Protein AF-A0A4Q7IHU3-F1 (afdb_monomer_lite)

Foldseek 3Di:
DDAPLVVVLVVLVVVVVVVDQEDEAEQELPAADDLVSLQSNLLQADQKDFLDWDDDVPDDIDTDMNDDRHHSDDGHYHYHYDPNRHDSRVSNVVSVVVVD

Structure (mmCIF, N/CA/C/O backbone):
data_AF-A0A4Q7IHU3-F1
#
_entry.id   AF-A0A4Q7IHU3-F1
#
loop_
_atom_site.group_PDB
_atom_site.id
_atom_site.type_symbol
_atom_site.label_atom_id
_atom_site.label_alt_id
_atom_site.label_comp_id
_atom_site.label_asym_id
_atom_site.label_entity_id
_atom_site.label_seq_id
_atom_site.pdbx_PDB_ins_code
_atom_site.Cartn_x
_atom_site.Cartn_y
_atom_site.Cartn_z
_atom_site.occupancy
_atom_site.B_iso_or_equiv
_atom_site.auth_seq_id
_atom_site.auth_comp_id
_atom_site.auth_asym_id
_atom_site.auth_atom_id
_atom_site.pdbx_PDB_model_num
ATOM 1 N N . ARG A 1 1 ? 13.227 11.506 10.041 1.00 50.09 1 ARG A N 1
ATOM 2 C CA . ARG A 1 1 ? 12.721 11.622 8.648 1.00 50.09 1 ARG A CA 1
ATOM 3 C C . ARG A 1 1 ? 11.258 11.183 8.690 1.00 50.09 1 ARG A C 1
ATOM 5 O O . ARG A 1 1 ? 11.025 10.124 9.251 1.00 50.09 1 ARG A O 1
ATOM 12 N N . ARG A 1 2 ? 10.285 12.004 8.269 1.00 57.97 2 ARG A N 1
ATOM 13 C CA . ARG A 1 2 ? 8.865 11.592 8.245 1.00 57.97 2 ARG A CA 1
ATOM 14 C C . ARG A 1 2 ? 8.662 10.665 7.045 1.00 57.97 2 ARG A C 1
ATOM 16 O O . ARG A 1 2 ? 8.961 11.083 5.933 1.00 57.97 2 ARG A O 1
ATOM 23 N N . ASP A 1 3 ? 8.239 9.433 7.293 1.00 86.69 3 ASP A N 1
ATOM 24 C CA . ASP A 1 3 ? 7.906 8.441 6.265 1.00 86.69 3 ASP A CA 1
ATOM 25 C C . ASP A 1 3 ? 6.380 8.367 6.121 1.00 86.69 3 ASP A C 1
ATOM 27 O O . ASP A 1 3 ? 5.669 8.455 7.126 1.00 86.69 3 ASP A O 1
ATOM 31 N N . ALA A 1 4 ? 5.869 8.248 4.895 1.00 91.69 4 ALA A N 1
ATOM 32 C CA . ALA A 1 4 ? 4.431 8.264 4.628 1.00 91.69 4 ALA A CA 1
ATOM 33 C C . ALA A 1 4 ? 3.721 7.065 5.271 1.00 91.69 4 ALA A C 1
ATOM 35 O O . ALA A 1 4 ? 2.629 7.233 5.810 1.00 91.69 4 ALA A O 1
ATOM 36 N N . ALA A 1 5 ? 4.372 5.895 5.300 1.00 92.50 5 ALA A N 1
ATOM 37 C CA . ALA A 1 5 ? 3.838 4.700 5.953 1.00 92.50 5 ALA A CA 1
ATOM 38 C C . ALA A 1 5 ? 3.585 4.934 7.451 1.00 92.50 5 ALA A C 1
ATOM 40 O O . ALA A 1 5 ? 2.492 4.676 7.947 1.00 92.50 5 ALA A O 1
ATOM 41 N N . PHE A 1 6 ? 4.557 5.527 8.153 1.00 93.31 6 PHE A N 1
ATOM 42 C CA . PHE A 1 6 ? 4.438 5.845 9.578 1.00 93.31 6 PHE A CA 1
ATOM 43 C C . PHE A 1 6 ? 3.318 6.857 9.866 1.00 93.31 6 PHE A C 1
ATOM 45 O O . PHE A 1 6 ? 2.574 6.719 10.838 1.00 93.31 6 PHE A O 1
ATOM 52 N N . VAL A 1 7 ? 3.193 7.894 9.030 1.00 95.12 7 VAL A N 1
ATOM 53 C CA . VAL A 1 7 ? 2.136 8.904 9.195 1.00 95.12 7 VAL A CA 1
ATOM 54 C C . VAL A 1 7 ? 0.759 8.282 8.959 1.00 95.12 7 VAL A C 1
ATOM 56 O O . VAL A 1 7 ? -0.147 8.502 9.762 1.00 95.12 7 VAL A O 1
ATOM 59 N N . LEU A 1 8 ? 0.613 7.469 7.911 1.00 95.50 8 LEU A N 1
ATOM 60 C CA . LEU A 1 8 ? -0.641 6.790 7.598 1.00 95.50 8 LEU A CA 1
ATOM 61 C C . LEU A 1 8 ? -1.047 5.808 8.703 1.00 95.50 8 LEU A C 1
ATOM 63 O O . LEU A 1 8 ? -2.201 5.797 9.120 1.00 95.50 8 LEU A O 1
ATOM 67 N N . GLU A 1 9 ? -0.101 5.034 9.234 1.00 95.56 9 GLU A N 1
ATOM 68 C CA . GLU A 1 9 ? -0.349 4.109 10.341 1.00 95.56 9 GLU A CA 1
ATOM 69 C C . GLU A 1 9 ? -0.943 4.828 11.566 1.00 95.56 9 GLU A C 1
ATOM 71 O O . GLU A 1 9 ? -1.933 4.368 12.154 1.00 95.56 9 GLU A O 1
ATOM 76 N N . LYS A 1 10 ? -0.355 5.974 11.935 1.00 96.75 10 LYS A N 1
ATOM 77 C CA . LYS A 1 10 ? -0.818 6.807 13.053 1.00 96.75 10 LYS A CA 1
ATOM 78 C C . LYS A 1 10 ? -2.189 7.411 12.796 1.00 96.75 10 LYS A C 1
ATOM 80 O O . LYS A 1 10 ? -3.011 7.461 13.710 1.00 96.75 10 LYS A O 1
ATOM 85 N N . GLU A 1 11 ? -2.445 7.825 11.565 1.00 97.38 11 GLU A N 1
ATOM 86 C CA . GLU A 1 11 ? -3.726 8.406 11.188 1.00 97.38 11 GLU A CA 1
ATOM 87 C C . GLU A 1 11 ? -4.850 7.366 11.206 1.00 97.38 11 GLU A C 1
ATOM 89 O O . GLU A 1 11 ? -5.918 7.616 11.763 1.00 97.38 11 GLU A O 1
ATOM 94 N N . ILE A 1 12 ? -4.588 6.149 10.724 1.00 97.62 12 ILE A N 1
ATOM 95 C CA . ILE A 1 12 ? -5.528 5.029 10.851 1.00 97.62 12 ILE A CA 1
ATOM 96 C C . ILE A 1 12 ? -5.807 4.728 12.333 1.00 97.62 12 ILE A C 1
ATOM 98 O O . ILE A 1 12 ? -6.954 4.490 12.712 1.00 97.62 12 ILE A O 1
ATOM 102 N N . GLU A 1 13 ? -4.786 4.763 13.198 1.00 97.62 13 GLU A N 1
ATOM 103 C CA . GLU A 1 13 ? -4.958 4.562 14.644 1.00 97.62 13 GLU A CA 1
ATOM 104 C C . GLU A 1 13 ? -5.903 5.609 15.262 1.00 97.62 13 GLU A C 1
ATOM 106 O O . GLU A 1 13 ? -6.755 5.268 16.087 1.00 97.62 13 GLU A O 1
ATOM 111 N N . ARG A 1 14 ? -5.770 6.877 14.849 1.00 98.31 14 ARG A N 1
ATOM 112 C CA . ARG A 1 14 ? -6.646 7.981 15.265 1.00 98.31 14 ARG A CA 1
ATOM 113 C C . ARG A 1 14 ? -8.081 7.756 14.787 1.00 98.31 14 ARG A C 1
ATOM 115 O O . ARG A 1 14 ? -8.997 7.759 15.605 1.00 98.31 14 ARG A O 1
ATOM 122 N N . LEU A 1 15 ? -8.267 7.478 13.498 1.00 98.12 15 LEU A N 1
ATOM 123 C CA . LEU A 1 15 ? -9.586 7.260 12.896 1.00 98.12 15 LEU A CA 1
ATOM 124 C C . LEU A 1 15 ? -10.319 6.057 13.518 1.00 98.12 15 LEU A C 1
ATOM 126 O O . LEU A 1 15 ? -11.528 6.111 13.741 1.00 98.12 15 LEU A O 1
ATOM 130 N N . LYS A 1 16 ? -9.595 4.992 13.892 1.00 97.00 16 LYS A N 1
ATOM 131 C CA . LYS A 1 16 ? -10.165 3.851 14.636 1.00 97.00 16 LYS A CA 1
ATOM 132 C C . LYS A 1 16 ? -10.743 4.269 15.988 1.00 97.00 16 LYS A C 1
ATOM 134 O O . LYS A 1 16 ? -11.820 3.800 16.348 1.00 97.00 16 LYS A O 1
ATOM 139 N N . LYS A 1 17 ? -10.059 5.155 16.723 1.00 97.88 17 LYS A N 1
ATOM 140 C CA . LYS A 1 17 ? -10.540 5.688 18.014 1.00 97.88 1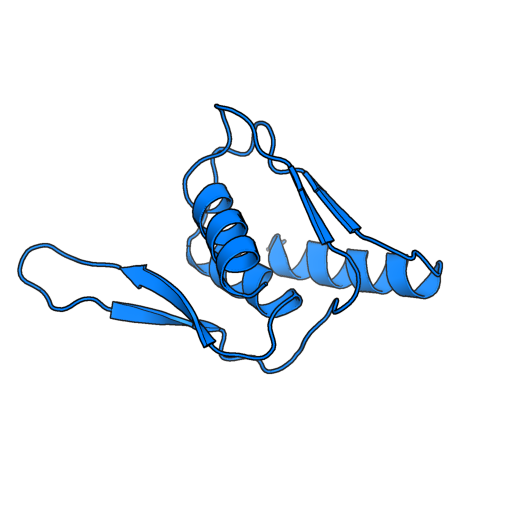7 LYS A CA 1
ATOM 141 C C . LYS A 1 17 ? -11.786 6.563 17.847 1.00 97.88 17 LYS A C 1
ATOM 143 O O . LYS A 1 17 ? -12.605 6.621 18.754 1.00 97.88 17 LYS A O 1
ATOM 148 N N . GLU A 1 18 ? -11.954 7.174 16.677 1.00 98.19 18 GLU A N 1
ATOM 149 C CA . GLU A 1 18 ? -13.140 7.961 16.305 1.00 98.19 18 GLU A CA 1
ATOM 150 C C . GLU A 1 18 ? -14.304 7.104 15.786 1.00 98.19 18 GLU A C 1
ATOM 152 O O . GLU A 1 18 ? -15.387 7.617 15.516 1.00 98.19 18 GLU A O 1
ATOM 157 N N . GLY A 1 19 ? -14.120 5.784 15.681 1.00 97.62 19 GLY A N 1
ATOM 158 C CA . GLY A 1 19 ? -15.196 4.852 15.351 1.00 97.62 19 GLY A CA 1
ATOM 159 C C . GLY A 1 19 ? -15.613 4.855 13.879 1.00 97.62 19 GLY A C 1
ATOM 160 O O . GLY A 1 19 ? -16.727 4.409 13.573 1.00 97.62 19 GLY A O 1
ATOM 161 N N . VAL A 1 20 ? -14.743 5.320 12.970 1.00 98.06 20 VAL A N 1
ATOM 162 C CA . VAL A 1 20 ? -15.018 5.303 11.524 1.00 98.06 20 VAL A CA 1
ATOM 163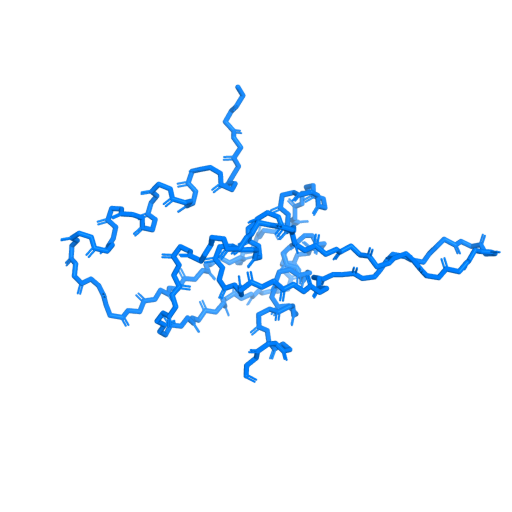 C C . VAL A 1 20 ? -15.307 3.884 11.027 1.00 98.06 20 VAL A C 1
ATOM 165 O O . VAL A 1 20 ? -14.791 2.897 11.554 1.00 98.06 20 VAL A O 1
ATOM 168 N N . LYS A 1 21 ? -16.156 3.771 10.001 1.00 97.75 21 LYS A N 1
ATOM 169 C CA . LYS A 1 21 ? -16.618 2.479 9.456 1.00 97.75 21 LYS A CA 1
ATOM 170 C C . LYS A 1 21 ? -15.972 2.090 8.131 1.00 97.75 21 LYS A C 1
ATOM 172 O O . LYS A 1 21 ? -16.160 0.969 7.679 1.00 97.75 21 LYS A O 1
ATOM 177 N N . GLY A 1 22 ? -15.225 2.999 7.520 1.00 97.62 22 GLY A N 1
ATOM 178 C CA . GLY A 1 22 ? -14.574 2.798 6.234 1.00 97.62 22 GLY A CA 1
ATOM 179 C C . GLY A 1 22 ? -13.493 3.845 6.019 1.00 97.62 22 GLY A C 1
ATOM 180 O O . GLY A 1 22 ? -13.538 4.911 6.637 1.00 97.62 22 GLY A O 1
ATOM 181 N N . LEU A 1 23 ? -12.539 3.530 5.148 1.00 98.06 23 LEU A N 1
ATOM 182 C CA . LEU A 1 23 ? -11.486 4.448 4.730 1.00 98.06 23 LEU A CA 1
ATOM 183 C C . LEU A 1 23 ? -11.558 4.703 3.228 1.00 98.06 23 LEU A C 1
ATOM 185 O O . LEU A 1 23 ? -11.858 3.803 2.442 1.00 98.06 23 LEU A O 1
ATOM 189 N N . ILE A 1 24 ? -11.225 5.932 2.845 1.00 98.25 24 ILE A N 1
ATOM 190 C CA . ILE A 1 24 ? -10.926 6.302 1.466 1.00 98.25 24 ILE A CA 1
ATOM 191 C C . ILE A 1 24 ? -9.458 6.720 1.431 1.00 98.25 24 ILE A C 1
ATOM 193 O O . ILE A 1 24 ? -9.062 7.636 2.151 1.00 98.25 24 ILE A O 1
ATOM 197 N N . VAL A 1 25 ? -8.658 6.042 0.611 1.00 97.38 25 VAL A N 1
ATOM 198 C CA . VAL A 1 25 ? -7.276 6.431 0.314 1.00 97.38 25 VAL A CA 1
ATOM 199 C C . VAL A 1 25 ? -7.283 7.151 -1.027 1.00 97.38 25 VAL A C 1
ATOM 201 O O . VAL A 1 25 ? -7.513 6.535 -2.067 1.00 97.38 25 VAL A O 1
ATOM 204 N N . ASP A 1 26 ? -7.074 8.464 -0.989 1.00 98.19 26 ASP A N 1
ATOM 205 C CA . ASP A 1 26 ? -7.051 9.311 -2.179 1.00 98.19 26 ASP A CA 1
ATOM 206 C C . ASP A 1 26 ? -5.628 9.415 -2.738 1.00 98.19 26 ASP A C 1
ATOM 208 O O . ASP A 1 26 ? -4.742 10.004 -2.118 1.00 98.19 26 ASP A O 1
ATOM 212 N N . LEU A 1 27 ? -5.410 8.797 -3.898 1.00 97.94 27 LEU A N 1
ATOM 213 C CA . LEU A 1 27 ? -4.158 8.823 -4.654 1.00 97.94 27 LEU A CA 1
ATOM 214 C C . LEU A 1 27 ? -4.272 9.650 -5.937 1.00 97.94 27 LEU A C 1
ATOM 216 O O . LEU A 1 27 ? -3.372 9.588 -6.782 1.00 97.94 27 LEU A O 1
ATOM 220 N N . ARG A 1 28 ? -5.356 10.415 -6.115 1.00 98.56 28 ARG A N 1
ATOM 221 C CA . ARG A 1 28 ? -5.460 11.350 -7.238 1.00 98.56 28 ARG A CA 1
ATOM 222 C C . ARG A 1 28 ? -4.310 12.349 -7.172 1.00 98.56 28 ARG A C 1
ATOM 224 O O . ARG A 1 28 ? -3.935 12.803 -6.093 1.00 98.56 28 ARG A O 1
ATOM 231 N N . ASP A 1 29 ? -3.717 12.623 -8.328 1.00 98.12 29 ASP A N 1
ATOM 232 C CA . ASP A 1 29 ? -2.564 13.520 -8.480 1.00 98.12 29 ASP A CA 1
ATOM 233 C C . ASP A 1 29 ? -1.298 13.074 -7.717 1.00 98.12 29 ASP A C 1
ATOM 235 O O . ASP A 1 29 ? -0.330 13.827 -7.589 1.00 98.12 29 ASP A O 1
ATOM 239 N N . ASN A 1 30 ? -1.263 11.825 -7.235 1.00 97.44 30 ASN A N 1
ATOM 240 C CA . ASN A 1 30 ? -0.092 11.236 -6.601 1.00 97.44 30 ASN A CA 1
ATOM 241 C C . ASN A 1 30 ? 0.751 10.459 -7.623 1.00 97.44 30 ASN A C 1
ATOM 243 O O . ASN A 1 30 ? 0.529 9.266 -7.857 1.00 97.44 30 ASN A O 1
ATOM 247 N N . GLY A 1 31 ? 1.780 11.118 -8.165 1.00 95.88 31 GLY A N 1
ATOM 248 C CA . GLY A 1 31 ? 2.719 10.534 -9.134 1.00 95.88 31 GLY A CA 1
ATOM 249 C C . GLY A 1 31 ? 3.653 9.449 -8.572 1.00 95.88 31 GLY A C 1
ATOM 250 O O . GLY A 1 31 ? 4.526 8.948 -9.283 1.00 95.88 31 GLY A O 1
ATOM 251 N N . GLY A 1 32 ? 3.499 9.091 -7.296 1.00 93.94 32 GLY A N 1
ATOM 252 C CA . GLY A 1 32 ? 4.192 7.988 -6.654 1.00 93.94 32 GLY A CA 1
ATOM 253 C C . GLY A 1 32 ? 5.375 8.423 -5.793 1.00 93.94 32 GLY A C 1
ATOM 254 O O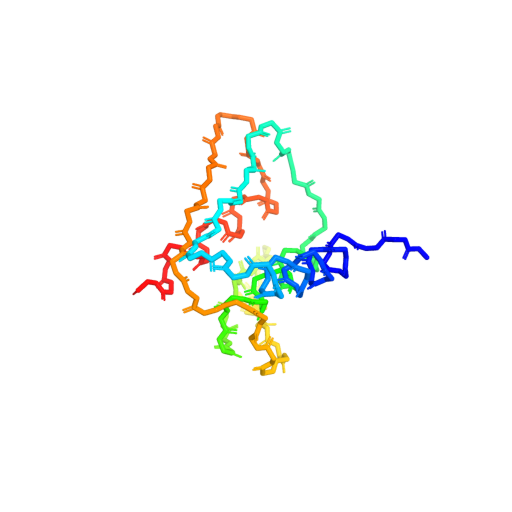 . GLY A 1 32 ? 5.405 9.496 -5.195 1.00 93.94 32 GLY A O 1
ATOM 255 N N . GLY A 1 33 ? 6.357 7.535 -5.665 1.00 93.81 33 GLY A N 1
ATOM 256 C CA . GLY A 1 33 ? 7.449 7.697 -4.717 1.00 93.81 33 GLY A CA 1
ATOM 257 C C . GLY A 1 33 ? 8.269 6.424 -4.590 1.00 93.81 33 GLY A C 1
ATOM 258 O O . GLY A 1 33 ? 8.509 5.722 -5.570 1.00 93.81 33 GLY A O 1
ATOM 259 N N . SER A 1 34 ? 8.725 6.123 -3.376 1.00 93.75 34 SER A N 1
ATOM 260 C CA . SER A 1 34 ? 9.592 4.967 -3.161 1.00 93.75 34 SER A CA 1
ATOM 261 C C . SER A 1 34 ? 8.811 3.647 -3.193 1.00 93.75 34 SER A C 1
ATOM 263 O O . SER A 1 34 ? 7.750 3.522 -2.580 1.00 93.75 34 SER A O 1
ATOM 265 N N . LEU A 1 35 ? 9.382 2.634 -3.852 1.00 93.12 35 LEU A N 1
ATOM 266 C CA . LEU A 1 35 ? 8.849 1.266 -3.862 1.00 93.12 35 LEU A CA 1
ATOM 267 C C . LEU A 1 35 ? 8.715 0.692 -2.443 1.00 93.12 35 LEU A C 1
ATOM 269 O O . LEU A 1 35 ? 7.744 0.012 -2.135 1.00 93.12 35 LEU A O 1
ATOM 273 N N . LYS A 1 36 ? 9.688 0.996 -1.575 1.00 92.56 36 LYS A N 1
ATOM 274 C CA . LYS A 1 36 ? 9.691 0.578 -0.168 1.00 92.56 36 LYS A CA 1
ATOM 275 C C . LYS A 1 36 ? 8.448 1.090 0.558 1.00 92.56 36 LYS A C 1
ATOM 277 O O . LYS A 1 36 ? 7.755 0.307 1.189 1.00 92.56 36 LYS A O 1
ATOM 282 N N . THR A 1 37 ? 8.132 2.371 0.384 1.00 92.50 37 THR A N 1
ATOM 283 C CA . THR A 1 37 ? 6.947 2.995 0.981 1.00 92.50 37 THR A CA 1
ATOM 284 C C . THR A 1 37 ? 5.654 2.356 0.468 1.00 92.50 37 THR A C 1
ATOM 286 O O . THR A 1 37 ? 4.739 2.159 1.256 1.00 92.50 37 THR A O 1
ATOM 289 N N . ALA A 1 38 ? 5.569 1.988 -0.817 1.00 93.94 38 ALA A N 1
ATOM 290 C CA . ALA A 1 38 ? 4.395 1.289 -1.353 1.00 93.94 38 ALA A CA 1
ATOM 291 C C . ALA A 1 38 ? 4.181 -0.083 -0.689 1.00 93.94 38 ALA A C 1
ATOM 293 O O . ALA A 1 38 ? 3.053 -0.427 -0.344 1.00 93.94 38 ALA A O 1
ATOM 294 N N . ILE A 1 39 ? 5.265 -0.839 -0.476 1.00 94.19 39 ILE A N 1
ATOM 295 C CA . ILE A 1 39 ? 5.231 -2.140 0.210 1.00 94.19 39 ILE A CA 1
ATOM 296 C C . ILE A 1 39 ? 4.791 -1.966 1.668 1.00 94.19 39 ILE A C 1
ATOM 298 O O . ILE A 1 39 ? 3.877 -2.652 2.114 1.00 94.19 39 ILE A O 1
ATOM 302 N N . GLU A 1 40 ? 5.393 -1.013 2.383 1.00 93.56 40 GLU A N 1
ATOM 303 C CA . GLU A 1 40 ? 5.081 -0.737 3.791 1.00 93.56 40 GLU A CA 1
ATOM 304 C C . GLU A 1 40 ? 3.640 -0.250 3.982 1.00 93.56 40 GLU A C 1
ATOM 306 O O . GLU A 1 40 ? 2.961 -0.684 4.907 1.00 93.56 40 GLU A O 1
ATOM 311 N N . ILE A 1 41 ? 3.144 0.619 3.094 1.00 94.62 41 ILE A N 1
ATOM 312 C CA . ILE A 1 41 ? 1.744 1.058 3.116 1.00 94.62 41 ILE A CA 1
ATOM 313 C C . ILE A 1 41 ? 0.804 -0.108 2.791 1.00 94.62 41 ILE A C 1
ATOM 315 O O . ILE A 1 41 ? -0.226 -0.236 3.445 1.00 94.62 41 ILE A O 1
ATOM 319 N N . GLY A 1 42 ? 1.144 -0.966 1.823 1.00 94.88 42 GLY A N 1
ATOM 320 C CA . GLY A 1 42 ? 0.352 -2.153 1.490 1.00 94.88 42 GLY A CA 1
ATOM 321 C C . GLY A 1 42 ? 0.167 -3.093 2.686 1.00 94.88 42 GLY A C 1
ATOM 322 O O . GLY A 1 42 ? -0.957 -3.517 2.957 1.00 94.88 42 GLY A O 1
ATOM 323 N N . GLY A 1 43 ? 1.236 -3.330 3.454 1.00 94.25 43 GLY A N 1
ATOM 324 C CA . GLY A 1 43 ? 1.211 -4.153 4.672 1.00 94.25 43 GLY A CA 1
ATOM 325 C C . GLY A 1 43 ? 0.252 -3.655 5.760 1.00 94.25 43 GLY A C 1
ATOM 326 O O . GLY A 1 43 ? -0.272 -4.439 6.541 1.00 94.25 43 GLY A O 1
ATOM 327 N N . LEU A 1 44 ? -0.108 -2.364 5.768 1.00 95.31 44 LEU A N 1
ATOM 328 C CA . LEU A 1 44 ? -1.097 -1.839 6.722 1.00 95.31 44 LEU A CA 1
ATOM 329 C C . LEU A 1 44 ? -2.513 -2.405 6.507 1.00 95.31 44 LEU A C 1
ATOM 331 O O . LEU A 1 44 ? -3.352 -2.280 7.407 1.00 95.31 44 LEU A O 1
ATOM 335 N N . PHE A 1 45 ? -2.787 -3.001 5.342 1.00 95.44 45 PHE A N 1
ATOM 336 C CA . PHE A 1 45 ? -4.116 -3.462 4.930 1.00 95.44 45 PHE A CA 1
ATOM 337 C C . PHE A 1 45 ? -4.193 -4.966 4.642 1.00 95.44 45 PHE A C 1
ATOM 339 O O . PHE A 1 45 ? -5.288 -5.528 4.665 1.00 95.44 45 PHE A O 1
ATOM 346 N N . ILE A 1 46 ? -3.061 -5.631 4.394 1.00 91.56 46 ILE A N 1
ATOM 347 C CA . ILE A 1 46 ? -3.006 -7.075 4.135 1.00 91.56 46 ILE A CA 1
ATOM 348 C C . ILE A 1 46 ? -2.251 -7.793 5.247 1.00 91.56 46 ILE A C 1
ATOM 350 O O . ILE A 1 46 ? -1.418 -7.205 5.920 1.00 91.56 46 ILE A O 1
ATOM 354 N N . LYS A 1 47 ? -2.540 -9.081 5.459 1.00 85.31 47 LYS A N 1
ATOM 355 C CA . LYS A 1 47 ? -1.896 -9.836 6.540 1.00 85.31 47 LYS A CA 1
ATOM 356 C C . LYS A 1 47 ? -0.405 -10.031 6.289 1.00 85.31 47 LYS A C 1
ATOM 358 O O . LYS A 1 47 ? 0.381 -9.709 7.160 1.00 85.31 47 LYS A O 1
ATOM 363 N N . GLN A 1 48 ? -0.069 -10.663 5.167 1.00 85.81 48 GLN A N 1
ATOM 364 C CA . GLN A 1 48 ? 1.279 -10.932 4.656 1.00 85.81 48 GLN A CA 1
ATOM 365 C C . GLN A 1 48 ? 1.140 -11.360 3.191 1.00 85.81 48 GLN A C 1
ATOM 367 O O . GLN A 1 48 ? 0.111 -11.935 2.820 1.00 85.81 48 GLN A O 1
ATOM 372 N N . GLY A 1 49 ? 2.189 -11.174 2.392 1.00 89.19 49 GLY A N 1
ATOM 373 C CA . GLY A 1 49 ? 2.250 -11.721 1.037 1.00 89.19 49 GLY A CA 1
ATOM 374 C C . GLY A 1 49 ? 2.940 -10.808 0.024 1.00 89.19 49 GLY A C 1
ATOM 375 O O . GLY A 1 49 ? 3.461 -9.749 0.389 1.00 89.19 49 GLY A O 1
ATOM 376 N N . PRO A 1 50 ? 2.981 -11.222 -1.255 1.00 94.00 50 PRO A N 1
ATOM 377 C CA . PRO A 1 50 ? 3.554 -10.421 -2.331 1.00 94.00 50 PRO A CA 1
ATOM 378 C C . PRO A 1 50 ? 2.775 -9.125 -2.548 1.00 94.00 50 PRO A C 1
ATOM 380 O O . PRO A 1 50 ? 1.572 -9.167 -2.770 1.00 94.00 50 PRO A O 1
ATOM 383 N N . ILE A 1 51 ? 3.467 -7.986 -2.550 1.00 95.31 51 ILE A N 1
ATOM 384 C CA . ILE A 1 51 ? 2.889 -6.695 -2.960 1.00 95.31 51 ILE A CA 1
ATOM 385 C C . ILE A 1 51 ? 3.188 -6.423 -4.433 1.00 95.31 51 ILE A C 1
ATOM 387 O O . ILE A 1 51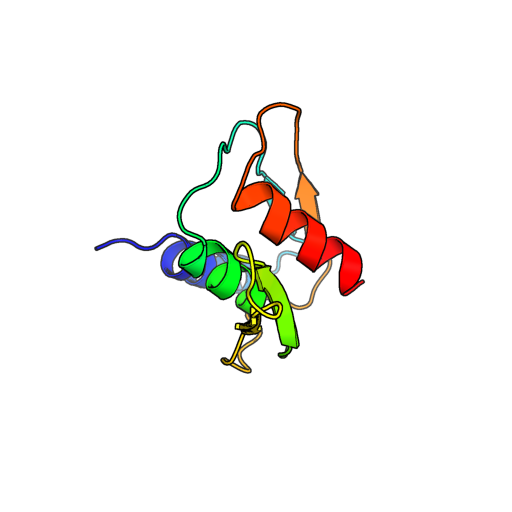 ? 2.349 -5.913 -5.164 1.00 95.31 51 ILE A O 1
ATOM 391 N N . VAL A 1 52 ? 4.406 -6.740 -4.877 1.00 96.19 52 VAL A N 1
ATOM 392 C CA . VAL A 1 52 ? 4.871 -6.400 -6.225 1.00 96.19 52 VAL A CA 1
ATOM 393 C C . VAL A 1 52 ? 5.980 -7.340 -6.675 1.00 96.19 52 VAL A C 1
ATOM 395 O O . VAL A 1 52 ? 6.771 -7.830 -5.867 1.00 96.19 52 VAL A O 1
ATOM 398 N N . GLN A 1 53 ? 6.064 -7.578 -7.981 1.00 96.12 53 GLN A N 1
ATOM 399 C CA . GLN A 1 53 ? 7.181 -8.286 -8.600 1.00 96.12 53 GLN A CA 1
ATOM 400 C C . GLN A 1 53 ? 8.006 -7.320 -9.447 1.00 96.12 53 GLN A C 1
ATOM 402 O O . GLN A 1 53 ? 7.469 -6.590 -10.276 1.00 96.12 53 GLN A O 1
ATOM 407 N N . VAL A 1 54 ? 9.322 -7.329 -9.251 1.00 95.44 54 VAL A N 1
ATOM 408 C CA . VAL A 1 54 ? 10.265 -6.517 -10.026 1.00 95.44 54 VAL A CA 1
ATOM 409 C C . VAL A 1 54 ? 11.040 -7.430 -10.960 1.00 95.44 54 VAL A C 1
ATOM 411 O O . VAL A 1 54 ? 11.658 -8.394 -10.514 1.00 95.44 54 VAL A O 1
ATOM 414 N N . LYS A 1 55 ? 11.032 -7.128 -12.258 1.00 96.25 55 LYS A N 1
ATOM 415 C CA . LYS A 1 55 ? 11.771 -7.890 -13.266 1.00 96.25 55 LYS A CA 1
ATOM 416 C C . LYS A 1 55 ? 12.859 -7.027 -13.891 1.00 96.25 55 LYS A C 1
ATOM 418 O O . LYS A 1 55 ? 12.556 -6.073 -14.604 1.00 96.25 55 LYS A O 1
ATOM 423 N N . TYR A 1 56 ? 14.115 -7.399 -13.661 1.00 95.75 56 TYR A N 1
ATOM 424 C CA . TYR A 1 56 ? 15.262 -6.806 -14.345 1.00 95.75 56 TYR A CA 1
ATOM 425 C C . TYR A 1 56 ? 15.559 -7.544 -15.655 1.00 95.75 56 TYR A C 1
ATOM 427 O O . TYR A 1 56 ? 15.188 -8.705 -15.854 1.00 95.75 56 TYR A O 1
ATOM 435 N N . ARG A 1 57 ? 16.204 -6.855 -16.600 1.00 96.81 57 ARG A N 1
ATOM 436 C CA . ARG A 1 57 ? 16.516 -7.421 -17.916 1.00 96.81 57 ARG A CA 1
ATOM 437 C C . ARG A 1 57 ? 17.513 -8.573 -17.767 1.00 96.81 57 ARG A C 1
ATOM 439 O O . ARG A 1 57 ? 18.625 -8.357 -17.313 1.00 96.81 57 ARG A O 1
ATOM 446 N N . GLY A 1 58 ? 17.128 -9.766 -18.218 1.00 96.69 58 GLY A N 1
ATOM 447 C CA . GLY A 1 58 ? 17.982 -10.959 -18.154 1.00 96.69 58 GLY A CA 1
ATOM 448 C C . GLY A 1 58 ? 17.987 -11.669 -16.796 1.00 96.69 58 GLY A C 1
ATOM 449 O O . GLY A 1 58 ? 18.659 -12.685 -16.664 1.00 96.69 58 GLY A O 1
ATOM 450 N N . GLU A 1 59 ? 17.217 -11.185 -15.818 1.00 97.25 59 GLU A N 1
ATOM 451 C CA . GLU A 1 59 ? 17.092 -11.798 -14.494 1.00 97.25 59 GLU A CA 1
ATOM 452 C C . GLU A 1 59 ? 15.714 -12.438 -14.296 1.00 97.25 59 GLU A C 1
ATOM 454 O O . GLU A 1 59 ? 14.733 -12.114 -14.978 1.00 97.25 59 GLU A O 1
ATOM 459 N N . GLN A 1 60 ? 15.638 -13.355 -13.330 1.00 96.88 60 GLN A N 1
ATOM 460 C CA . GLN A 1 60 ? 14.360 -13.882 -12.864 1.00 96.88 60 GLN A CA 1
ATOM 461 C C . GLN A 1 60 ? 13.591 -12.805 -12.078 1.00 96.88 60 GLN A C 1
ATOM 463 O O . GLN A 1 60 ? 14.217 -11.970 -11.422 1.00 96.88 60 GLN A O 1
ATOM 468 N N . PRO A 1 61 ? 12.244 -12.799 -12.118 1.00 96.50 61 PRO A N 1
ATOM 469 C CA . PRO A 1 61 ? 11.450 -11.862 -11.331 1.00 96.50 61 PRO A CA 1
ATOM 470 C C . PRO A 1 61 ? 11.741 -11.976 -9.830 1.00 96.50 61 PRO A C 1
ATOM 472 O O . PRO A 1 61 ? 11.778 -13.071 -9.269 1.00 96.50 61 PRO A O 1
ATOM 475 N N . LEU A 1 62 ? 11.899 -10.831 -9.170 1.00 96.19 62 LEU A N 1
ATOM 476 C CA . LEU A 1 62 ? 12.058 -10.724 -7.726 1.00 96.19 62 LEU A CA 1
ATOM 477 C C . LEU A 1 62 ? 10.730 -10.331 -7.092 1.00 96.19 62 LEU A C 1
ATOM 479 O O . LEU A 1 62 ? 10.226 -9.227 -7.304 1.00 96.19 62 LEU A O 1
ATOM 483 N N . VAL A 1 63 ? 10.191 -11.220 -6.267 1.00 95.81 63 VAL A N 1
ATOM 484 C CA . VAL A 1 63 ? 8.986 -10.946 -5.486 1.00 95.81 63 VAL A CA 1
ATOM 485 C C . VAL A 1 63 ? 9.351 -10.087 -4.277 1.00 95.81 63 VAL A C 1
ATOM 487 O O . VAL A 1 63 ? 10.262 -10.418 -3.515 1.00 95.81 63 VAL A O 1
ATOM 490 N N . LYS A 1 64 ? 8.646 -8.970 -4.098 1.00 95.00 64 LYS A N 1
ATOM 491 C CA . LYS A 1 64 ? 8.741 -8.114 -2.917 1.00 95.00 64 LYS A CA 1
ATOM 492 C C . LYS A 1 64 ? 7.486 -8.305 -2.079 1.00 95.00 64 LYS A C 1
ATOM 494 O O . LYS A 1 64 ? 6.386 -7.939 -2.493 1.00 95.00 64 LYS A O 1
ATOM 499 N N . ASN A 1 65 ? 7.682 -8.910 -0.915 1.00 91.62 65 ASN A N 1
ATOM 500 C CA . ASN A 1 65 ? 6.625 -9.183 0.044 1.00 91.62 65 ASN A CA 1
ATOM 501 C C . ASN A 1 65 ? 6.577 -8.092 1.106 1.00 91.62 65 ASN A C 1
ATOM 503 O O . ASN A 1 65 ? 7.616 -7.524 1.456 1.00 91.62 65 ASN A O 1
ATOM 507 N N . ASP A 1 66 ? 5.391 -7.890 1.662 1.00 87.75 66 ASP A N 1
ATOM 508 C CA . ASP A 1 66 ? 5.295 -7.408 3.028 1.00 87.75 66 ASP A CA 1
ATOM 509 C C . ASP A 1 66 ? 5.652 -8.547 4.001 1.00 87.75 66 ASP A C 1
ATOM 511 O O . ASP A 1 66 ? 5.260 -9.705 3.812 1.00 87.75 66 ASP A O 1
ATOM 515 N N . THR A 1 67 ? 6.453 -8.222 5.013 1.00 81.88 67 THR A N 1
ATOM 516 C CA . THR A 1 67 ? 6.961 -9.174 6.010 1.00 81.88 67 THR A CA 1
ATOM 517 C C . THR A 1 67 ? 6.462 -8.880 7.422 1.00 81.88 67 THR A C 1
ATOM 519 O O . THR A 1 67 ? 6.728 -9.678 8.322 1.00 81.88 67 THR A O 1
ATOM 522 N N . ASP A 1 68 ? 5.774 -7.756 7.638 1.00 85.19 68 ASP A N 1
ATOM 523 C CA . ASP A 1 68 ? 5.195 -7.411 8.935 1.00 85.19 68 ASP A CA 1
ATOM 524 C C . ASP A 1 68 ? 3.753 -7.953 9.019 1.00 85.19 68 ASP A C 1
ATOM 526 O O . ASP A 1 68 ? 2.897 -7.515 8.267 1.00 85.19 68 ASP A O 1
ATOM 530 N N . PRO A 1 69 ? 3.422 -8.890 9.932 1.00 82.94 69 PRO A N 1
ATOM 531 C CA . PRO A 1 69 ? 2.050 -9.392 10.078 1.00 82.94 69 PRO A CA 1
ATOM 532 C C . PRO A 1 69 ? 1.020 -8.342 10.534 1.00 82.94 69 PRO A C 1
ATOM 534 O O . PRO A 1 69 ? -0.165 -8.672 10.689 1.00 82.94 69 PRO A O 1
ATOM 537 N N . LYS A 1 70 ? 1.456 -7.133 10.898 1.00 89.25 70 LYS A N 1
ATOM 538 C CA . LYS A 1 70 ? 0.615 -6.125 11.530 1.00 89.25 70 LYS A CA 1
ATOM 539 C C . LYS A 1 70 ? -0.329 -5.456 10.531 1.00 89.25 70 LYS A C 1
ATOM 541 O O . LYS A 1 70 ? 0.011 -4.484 9.868 1.00 89.25 70 LYS A O 1
ATOM 546 N N . ILE A 1 71 ? -1.593 -5.861 10.595 1.00 93.69 71 ILE A N 1
ATOM 547 C CA . ILE A 1 71 ? -2.686 -5.169 9.908 1.00 93.69 71 ILE A CA 1
ATOM 548 C C . ILE A 1 71 ? -3.163 -3.985 10.749 1.00 93.69 71 ILE A C 1
ATOM 550 O O . ILE A 1 71 ? -3.654 -4.146 11.872 1.00 93.69 71 ILE A O 1
ATOM 554 N N . GLN A 1 72 ? -3.086 -2.786 10.181 1.00 95.81 72 GLN A N 1
ATOM 555 C CA . GLN A 1 72 ? -3.562 -1.571 10.829 1.00 95.81 72 GLN A CA 1
ATOM 556 C C . GLN A 1 72 ? -5.058 -1.334 10.567 1.00 95.81 72 GLN A C 1
ATOM 558 O O . GLN A 1 72 ? -5.781 -0.924 11.489 1.00 95.81 72 GLN A O 1
ATOM 563 N N . TRP A 1 73 ? -5.542 -1.658 9.363 1.00 96.56 73 TRP A N 1
ATOM 564 C CA . TRP A 1 73 ? -6.951 -1.567 8.967 1.00 96.56 73 TRP A CA 1
ATOM 565 C C . TRP A 1 73 ? -7.424 -2.818 8.221 1.00 96.56 73 TRP A C 1
ATOM 567 O O . TRP A 1 73 ? -6.821 -3.220 7.237 1.00 96.56 73 TRP A O 1
ATOM 577 N N . ASN A 1 74 ? -8.542 -3.398 8.659 1.00 94.12 74 ASN A N 1
ATOM 578 C CA . ASN A 1 74 ? -9.176 -4.571 8.043 1.00 94.12 74 ASN A CA 1
ATOM 579 C C . ASN A 1 74 ? -10.665 -4.345 7.709 1.00 94.12 74 ASN A C 1
ATOM 581 O O . ASN A 1 74 ? -11.399 -5.301 7.471 1.00 94.12 74 ASN A O 1
ATOM 585 N N . GLY A 1 75 ? -11.132 -3.094 7.768 1.00 95.19 75 GLY A N 1
ATOM 586 C CA . GLY A 1 75 ? -12.501 -2.722 7.418 1.00 95.19 75 GLY A CA 1
ATOM 587 C C . GLY A 1 75 ? -12.647 -2.349 5.937 1.00 95.19 75 GLY A C 1
ATOM 588 O O . GLY A 1 75 ? -11.674 -2.403 5.185 1.00 95.19 75 GLY A O 1
ATOM 589 N N . PRO A 1 76 ? -13.839 -1.895 5.514 1.00 97.25 76 PRO A N 1
ATOM 590 C CA . PRO A 1 76 ? -14.072 -1.392 4.162 1.00 97.25 76 PRO A CA 1
ATOM 591 C C . PRO A 1 76 ? -13.043 -0.333 3.736 1.00 97.25 76 PRO A C 1
ATOM 593 O O . PRO A 1 76 ? -12.759 0.606 4.487 1.00 97.25 76 PRO A O 1
ATOM 596 N N . LEU A 1 77 ? -12.502 -0.486 2.528 1.00 97.12 77 LEU A N 1
ATOM 597 C CA . LEU A 1 77 ? -11.496 0.393 1.935 1.00 97.12 77 LEU A CA 1
ATOM 598 C C . LEU A 1 77 ? -11.887 0.734 0.493 1.00 97.12 77 LEU A C 1
ATOM 600 O O . LEU A 1 77 ? -12.197 -0.152 -0.304 1.00 97.12 77 LEU A O 1
ATOM 604 N N . VAL A 1 78 ? -11.822 2.017 0.151 1.00 98.00 78 VAL A N 1
ATOM 605 C CA . VAL A 1 78 ? -11.895 2.515 -1.226 1.00 98.00 78 VAL A CA 1
ATOM 606 C C . VAL A 1 78 ? -10.570 3.191 -1.559 1.00 98.00 78 VAL A C 1
ATOM 608 O O . VAL A 1 78 ? -10.069 3.992 -0.775 1.00 98.00 78 VAL A O 1
ATOM 611 N N . VAL A 1 79 ? -10.014 2.886 -2.728 1.00 98.00 79 VAL A N 1
ATOM 612 C CA . VAL A 1 79 ? -8.828 3.564 -3.264 1.00 98.00 79 VAL A CA 1
ATOM 613 C C . VAL A 1 79 ? -9.276 4.421 -4.443 1.00 98.00 79 VAL A C 1
ATOM 615 O O . VAL A 1 79 ? -9.890 3.903 -5.376 1.00 98.00 79 VAL A O 1
ATOM 618 N N . MET A 1 80 ? -9.014 5.726 -4.385 1.00 98.44 80 MET A N 1
ATOM 619 C CA . MET A 1 80 ? -9.324 6.667 -5.463 1.00 98.44 80 MET A CA 1
ATOM 620 C C . MET A 1 80 ? -8.060 6.978 -6.259 1.00 98.44 80 MET A C 1
ATOM 622 O O . MET A 1 80 ? -7.040 7.339 -5.682 1.00 98.44 80 MET A O 1
ATOM 626 N N . VAL A 1 81 ? -8.146 6.860 -7.581 1.00 98.44 81 VAL A N 1
ATOM 627 C CA . VAL A 1 81 ? -7.056 7.132 -8.528 1.00 98.44 81 VAL A CA 1
ATOM 628 C C . VAL A 1 81 ? -7.571 8.001 -9.678 1.00 98.44 81 VAL A C 1
ATOM 630 O O . VAL A 1 81 ? -8.778 8.031 -9.933 1.00 98.44 81 VAL A O 1
ATOM 633 N N . ASN A 1 82 ? -6.674 8.707 -10.363 1.00 98.38 82 ASN A N 1
ATOM 634 C CA . ASN A 1 82 ? -6.941 9.402 -11.628 1.00 98.38 82 ASN A CA 1
ATOM 635 C C . ASN A 1 82 ? -5.780 9.186 -12.614 1.00 98.38 82 ASN A C 1
ATOM 637 O O . ASN A 1 82 ? -4.839 8.450 -12.324 1.00 98.38 82 ASN A O 1
ATOM 641 N N . GLU A 1 83 ? -5.828 9.840 -13.772 1.00 98.00 83 GLU A N 1
ATOM 642 C CA . GLU A 1 83 ? -4.799 9.757 -14.814 1.00 98.00 83 GLU A CA 1
ATOM 643 C C . GLU A 1 83 ? -3.401 10.238 -14.380 1.00 98.00 83 GLU A C 1
ATOM 645 O O . GLU A 1 83 ? -2.423 9.975 -15.077 1.00 98.00 83 GLU A O 1
ATOM 650 N N . PHE A 1 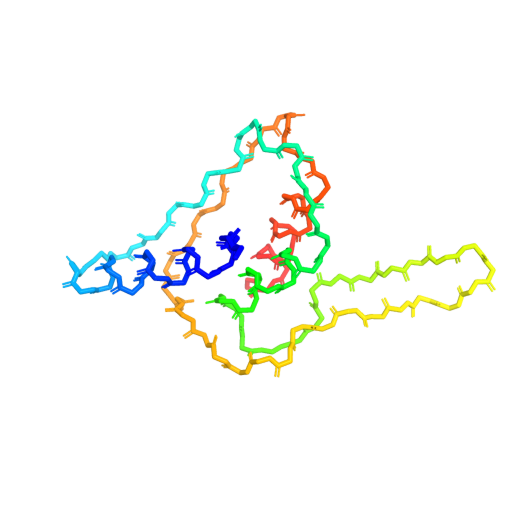84 ? -3.291 10.917 -13.233 1.00 97.94 84 PHE A N 1
ATOM 651 C CA . PHE A 1 8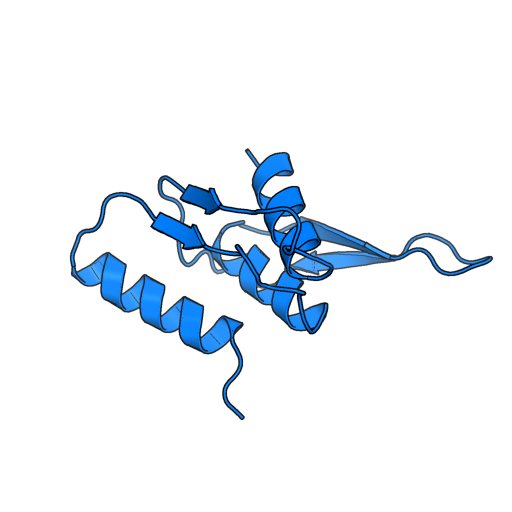4 ? -2.027 11.387 -12.661 1.00 97.94 84 PHE A CA 1
ATOM 652 C C . PHE A 1 84 ? -1.502 10.492 -11.527 1.00 97.94 84 PHE A C 1
ATOM 654 O O . PHE A 1 84 ? -0.401 10.723 -11.019 1.00 97.94 84 PHE A O 1
ATOM 661 N N . SER A 1 85 ? -2.254 9.463 -11.128 1.00 98.12 85 SER A N 1
ATOM 662 C CA . SER A 1 85 ? -1.778 8.439 -10.200 1.00 98.12 85 SER A CA 1
ATOM 663 C C . SER A 1 85 ? -0.742 7.553 -10.894 1.00 98.12 85 SER A C 1
ATOM 665 O O . SER A 1 85 ? -1.057 6.921 -11.897 1.00 98.12 85 SER A O 1
ATOM 667 N N . ALA A 1 86 ? 0.482 7.478 -10.364 1.00 96.81 86 ALA A N 1
ATOM 668 C CA . ALA A 1 86 ? 1.561 6.735 -11.022 1.00 96.81 86 ALA A CA 1
ATOM 669 C C . ALA A 1 86 ? 2.481 5.970 -10.052 1.00 96.81 86 ALA A C 1
ATOM 671 O O . ALA A 1 86 ? 2.581 6.283 -8.861 1.00 96.81 86 ALA A O 1
ATOM 672 N N . SER A 1 87 ? 3.212 4.985 -10.580 1.00 95.69 87 SER A N 1
ATOM 673 C CA . SER A 1 87 ? 4.321 4.294 -9.910 1.00 95.69 87 SER A CA 1
ATOM 674 C C . SER A 1 87 ? 3.894 3.643 -8.583 1.00 95.69 87 SER A C 1
ATOM 676 O O . SER A 1 87 ? 3.072 2.731 -8.578 1.00 95.69 87 SER A O 1
ATOM 678 N N . ALA A 1 88 ? 4.421 4.090 -7.439 1.00 95.50 88 ALA A N 1
ATOM 679 C CA . ALA A 1 88 ? 4.053 3.583 -6.114 1.00 95.50 88 ALA A CA 1
ATOM 680 C C . ALA A 1 88 ? 2.532 3.602 -5.857 1.00 95.50 88 ALA A C 1
ATOM 682 O O . ALA A 1 88 ? 2.017 2.685 -5.216 1.00 95.50 88 ALA A O 1
ATOM 683 N N . SER A 1 89 ? 1.822 4.610 -6.375 1.00 96.75 89 SER A N 1
ATOM 684 C CA . SER A 1 89 ? 0.365 4.722 -6.249 1.00 96.75 89 SER A CA 1
ATOM 685 C C . SER A 1 89 ? -0.356 3.598 -6.996 1.00 96.75 89 SER A C 1
ATOM 687 O O . SER A 1 89 ? -1.276 2.992 -6.450 1.00 96.75 89 SER A O 1
ATOM 689 N N . GLU A 1 90 ? 0.092 3.277 -8.213 1.00 96.81 90 GLU A N 1
ATOM 690 C CA . GLU A 1 90 ? -0.463 2.177 -9.013 1.00 96.81 90 GLU A CA 1
ATOM 691 C C . GLU A 1 90 ? -0.174 0.824 -8.362 1.00 96.81 90 GLU A C 1
ATOM 693 O O . GLU A 1 90 ? -1.065 -0.015 -8.278 1.00 96.81 90 GLU A O 1
ATOM 698 N N . ILE A 1 91 ? 1.042 0.632 -7.833 1.00 96.81 91 ILE A N 1
ATOM 699 C CA . ILE A 1 91 ? 1.429 -0.600 -7.128 1.00 96.81 91 ILE A CA 1
ATOM 700 C C . ILE A 1 91 ? 0.513 -0.847 -5.928 1.00 96.81 91 ILE A C 1
ATOM 702 O O . ILE A 1 91 ? -0.003 -1.951 -5.766 1.00 96.81 91 ILE A O 1
ATOM 706 N N . PHE A 1 92 ? 0.294 0.174 -5.094 1.00 96.31 92 PHE A N 1
ATOM 707 C CA . PHE A 1 92 ? -0.605 0.053 -3.950 1.00 96.31 92 PHE A CA 1
ATOM 708 C C . PHE A 1 92 ? -2.040 -0.253 -4.393 1.00 96.31 92 PHE A C 1
ATOM 710 O O . PHE A 1 92 ? -2.654 -1.181 -3.872 1.00 96.31 92 PHE A O 1
ATOM 717 N N . ALA A 1 93 ? -2.569 0.501 -5.361 1.00 97.31 93 ALA A N 1
ATOM 718 C CA . ALA A 1 93 ? -3.937 0.319 -5.836 1.00 97.31 93 ALA A CA 1
ATOM 719 C C . ALA A 1 93 ? -4.162 -1.081 -6.432 1.00 97.31 93 ALA A C 1
ATOM 721 O O . ALA A 1 93 ? -5.166 -1.717 -6.111 1.00 97.31 93 ALA A O 1
ATOM 722 N N . ALA A 1 94 ? -3.215 -1.577 -7.234 1.00 96.94 94 ALA A N 1
ATOM 723 C CA . ALA A 1 94 ? -3.253 -2.917 -7.813 1.00 96.94 94 ALA A CA 1
ATOM 724 C C . ALA A 1 94 ? -3.197 -4.001 -6.729 1.00 96.94 94 ALA A C 1
ATOM 726 O O . ALA A 1 94 ? -4.048 -4.885 -6.706 1.00 96.94 94 ALA A O 1
ATOM 727 N N . ALA A 1 95 ? -2.283 -3.885 -5.759 1.00 96.00 95 ALA A N 1
ATOM 728 C CA . ALA A 1 95 ? -2.221 -4.826 -4.643 1.00 96.00 95 ALA A CA 1
ATOM 729 C C . ALA A 1 95 ? -3.545 -4.854 -3.856 1.00 96.00 95 ALA A C 1
ATOM 731 O O . ALA A 1 95 ? -4.104 -5.919 -3.614 1.00 96.00 95 ALA A O 1
ATOM 732 N N . MET A 1 96 ? -4.117 -3.697 -3.510 1.00 95.69 96 MET A N 1
ATOM 733 C CA . MET A 1 96 ? -5.412 -3.655 -2.814 1.00 95.69 96 MET A CA 1
ATOM 734 C C . MET A 1 96 ? -6.567 -4.214 -3.651 1.00 95.69 96 MET A C 1
ATOM 736 O O . MET A 1 96 ? -7.582 -4.615 -3.087 1.00 95.69 96 MET A O 1
ATOM 740 N N . GLN A 1 97 ? -6.457 -4.211 -4.980 1.00 96.12 97 GLN A N 1
ATOM 741 C CA . GLN A 1 97 ? -7.441 -4.819 -5.869 1.00 96.12 97 GLN A CA 1
ATOM 742 C C . GLN A 1 97 ? -7.300 -6.344 -5.932 1.00 96.12 97 GLN A C 1
ATOM 744 O O . GLN A 1 97 ? -8.323 -7.025 -5.904 1.00 96.12 97 GLN A O 1
ATOM 749 N N . ASP A 1 98 ? -6.072 -6.858 -5.983 1.00 95.44 98 ASP A N 1
ATOM 750 C CA . ASP A 1 98 ? -5.780 -8.290 -6.115 1.00 95.44 98 ASP A CA 1
ATOM 751 C C . ASP A 1 98 ? -6.054 -9.081 -4.826 1.00 95.44 98 ASP A C 1
ATOM 753 O O . ASP A 1 98 ? -6.420 -10.252 -4.887 1.00 95.44 98 ASP A O 1
ATOM 757 N N . TYR A 1 99 ? -5.907 -8.451 -3.655 1.00 91.19 99 TYR A N 1
ATOM 758 C CA . TYR A 1 99 ? -6.171 -9.065 -2.342 1.00 91.19 99 TYR A CA 1
ATOM 759 C C . TYR A 1 99 ? -7.646 -9.008 -1.893 1.00 91.19 99 TYR A C 1
ATOM 761 O O . TYR A 1 99 ? -7.932 -9.320 -0.733 1.00 91.19 99 TYR A O 1
ATOM 769 N N . LYS A 1 100 ? -8.569 -8.579 -2.765 1.00 71.56 100 LYS A N 1
ATOM 770 C CA . LYS A 1 100 ? -10.011 -8.522 -2.463 1.00 71.56 100 LYS A CA 1
ATOM 771 C C . LYS A 1 100 ? -10.654 -9.892 -2.280 1.00 71.56 100 LYS A C 1
ATOM 773 O O . LYS A 1 100 ? -10.295 -10.832 -3.020 1.00 71.56 100 LYS A O 1
#

Sequence (100 aa):
RRDAAFVLEKEIERLKKEGVKGLIVDLRDNGGGSLKTAIEIGGLFIKQGPIVQVKYRGEQPLVKNDTDPKIQWNGPLVVMVNEFSASASEIFAAAMQDYK

Organism: NCBI:txid161398

InterPro domains:
  IPR004447 C-terminal-processing peptidase S41A [cd07560] (8-100)
  IPR005151 Tail specific protease [PF03572] (8-100)
  IPR005151 Tail specific protease [SM00245] (1-100)
  IPR029045 ClpP/crotonase-like domain superfamily [SSF52096] (8-100)

pLDDT: mean 94.05, std 7.09, range [50.09, 98.56]

Secondary structure (DSSP, 8-state):
---HHHHHHHHHHHHHHTT-S-EEEE-TT-----HHHHHHHHHTTSSSEEEEEE--TTSPPEEEEE-----S--S-EEEE--TT--THHHHHHHHHHHT-

Radius of gyration: 13.86 Å; chains: 1; bounding box: 35×27×36 Å